Protein AF-A0A958KNN0-F1 (afdb_monomer_lite)

Foldseek 3Di:
DDDDDDPVVVVVVVVVVVVVVPPPPPPDPPPVVVVVVVVVVQVVQWDWDQDPVRDIDIGGDDPPDPDDDDDDDDPDAQVNDDPVGGCVRVVVVVVVPCADPVGQDPDPVVVVVLVVVLVVLVVVLPDPVCPPPPVVNVVSVVVNVVSCVVCVSPPD

Structure (mmCIF, N/CA/C/O backbone):
data_AF-A0A958KNN0-F1
#
_entry.id   AF-A0A958KNN0-F1
#
loop_
_atom_site.group_PDB
_atom_site.id
_atom_site.type_symbol
_atom_site.label_atom_id
_atom_site.label_alt_id
_atom_site.label_comp_id
_atom_site.label_asym_id
_atom_site.label_entity_id
_atom_site.label_seq_id
_atom_site.pdbx_PDB_ins_code
_atom_site.Cartn_x
_atom_site.Cartn_y
_atom_site.Cartn_z
_atom_site.occupancy
_atom_site.B_iso_or_equiv
_atom_site.auth_seq_id
_atom_site.auth_comp_id
_atom_site.auth_asym_id
_atom_site.auth_atom_id
_atom_site.pdbx_PDB_model_num
ATOM 1 N N . MET A 1 1 ? 74.733 34.350 -5.588 1.00 41.25 1 MET A N 1
ATOM 2 C CA . MET A 1 1 ? 75.564 33.418 -4.795 1.00 41.25 1 MET A CA 1
ATOM 3 C C . MET A 1 1 ? 75.182 32.004 -5.209 1.00 41.25 1 MET A C 1
ATOM 5 O O . MET A 1 1 ? 74.156 31.493 -4.785 1.00 41.25 1 MET A O 1
ATOM 9 N N . THR A 1 2 ? 75.912 31.454 -6.176 1.00 35.62 2 THR A N 1
ATOM 10 C CA . THR A 1 2 ? 75.541 30.252 -6.937 1.00 35.62 2 THR A CA 1
ATOM 11 C C . THR A 1 2 ? 76.208 29.039 -6.289 1.00 35.62 2 THR A C 1
ATOM 13 O O . THR A 1 2 ? 77.433 28.956 -6.275 1.00 35.62 2 THR A O 1
ATOM 16 N N . PHE A 1 3 ? 75.431 28.124 -5.703 1.00 47.16 3 PHE A N 1
ATOM 17 C CA . PHE A 1 3 ? 75.969 26.906 -5.089 1.00 47.16 3 PHE A CA 1
ATOM 18 C C . PHE A 1 3 ? 76.317 25.873 -6.169 1.00 47.16 3 PHE A C 1
ATOM 20 O O . PHE A 1 3 ? 75.449 25.370 -6.879 1.00 47.16 3 PHE A O 1
ATOM 27 N N . PHE A 1 4 ? 77.608 25.567 -6.287 1.00 51.00 4 PHE A N 1
ATOM 28 C CA . PHE A 1 4 ? 78.169 24.577 -7.203 1.00 51.00 4 PHE A CA 1
ATOM 29 C C . PHE A 1 4 ? 78.057 23.182 -6.562 1.00 51.00 4 PHE A C 1
ATOM 31 O O . PHE A 1 4 ? 78.775 22.861 -5.616 1.00 51.00 4 PHE A O 1
ATOM 38 N N . ILE A 1 5 ? 77.125 22.352 -7.036 1.00 52.25 5 ILE A N 1
ATOM 39 C CA . ILE A 1 5 ? 76.988 20.949 -6.611 1.00 52.25 5 ILE A CA 1
ATOM 40 C C . ILE A 1 5 ? 77.936 20.101 -7.473 1.00 52.25 5 ILE A C 1
ATOM 42 O O . ILE A 1 5 ? 77.882 20.166 -8.699 1.00 52.25 5 ILE A O 1
ATOM 46 N N . SER A 1 6 ? 78.827 19.318 -6.855 1.00 63.59 6 SER A N 1
ATOM 47 C CA . SER A 1 6 ? 79.819 18.510 -7.578 1.00 63.59 6 SER A CA 1
ATOM 48 C C . SER A 1 6 ? 79.181 17.354 -8.367 1.00 63.59 6 SER A C 1
ATOM 50 O O . SER A 1 6 ? 78.233 16.707 -7.911 1.00 63.59 6 SER A O 1
ATOM 52 N N . LYS A 1 7 ? 79.752 17.050 -9.544 1.00 58.34 7 LYS A N 1
ATOM 53 C CA . LYS A 1 7 ? 79.316 15.989 -10.482 1.00 58.34 7 LYS A CA 1
ATOM 54 C C . LYS A 1 7 ? 79.140 14.605 -9.831 1.00 58.34 7 LYS A C 1
ATOM 56 O O . LYS A 1 7 ? 78.301 13.823 -10.264 1.00 58.34 7 LYS A O 1
ATOM 61 N N . THR A 1 8 ? 79.878 14.314 -8.760 1.00 57.03 8 THR A N 1
ATOM 62 C CA . THR A 1 8 ? 79.787 13.057 -7.998 1.00 57.03 8 THR A CA 1
ATOM 63 C C . THR A 1 8 ? 78.516 12.939 -7.151 1.00 57.03 8 THR A C 1
ATOM 65 O O . THR A 1 8 ? 78.029 11.831 -6.950 1.00 57.03 8 THR A O 1
ATOM 68 N N . ARG A 1 9 ? 77.909 14.055 -6.716 1.00 54.56 9 ARG A N 1
ATOM 69 C CA . ARG A 1 9 ? 76.613 14.057 -6.002 1.00 54.56 9 ARG A CA 1
ATOM 70 C C . ARG A 1 9 ? 75.409 14.025 -6.951 1.00 54.56 9 ARG A C 1
ATOM 72 O O . ARG A 1 9 ? 74.343 13.572 -6.548 1.00 54.56 9 ARG A O 1
ATOM 79 N N . GLN A 1 10 ? 75.581 14.445 -8.208 1.00 54.12 10 GLN A N 1
ATOM 80 C CA . GLN A 1 10 ? 74.548 14.337 -9.249 1.00 54.12 10 GLN A CA 1
ATOM 81 C C . GLN A 1 10 ? 74.351 12.893 -9.737 1.00 54.12 10 GLN A C 1
ATOM 83 O O . GLN A 1 10 ? 73.212 12.486 -9.953 1.00 54.12 10 GLN A O 1
ATOM 88 N N . LEU A 1 11 ? 75.419 12.091 -9.847 1.00 54.72 11 LEU A N 1
ATOM 89 C CA . LEU A 1 11 ? 75.294 10.685 -10.263 1.00 54.72 11 LEU A CA 1
ATOM 90 C C . LEU A 1 11 ? 74.634 9.798 -9.194 1.00 54.72 11 LEU A C 1
ATOM 92 O O . LEU A 1 11 ? 73.851 8.915 -9.535 1.00 54.72 11 LEU A O 1
ATOM 96 N N . LEU A 1 12 ? 74.894 10.058 -7.907 1.00 53.94 12 LEU A N 1
ATOM 97 C CA . LEU A 1 12 ? 74.293 9.280 -6.816 1.00 53.94 12 LEU A CA 1
ATOM 98 C C . LEU A 1 12 ? 72.778 9.537 -6.678 1.00 53.94 12 LEU A C 1
ATOM 100 O O . LEU A 1 12 ? 72.023 8.630 -6.341 1.00 53.94 12 LEU A O 1
ATOM 104 N N . MET A 1 13 ? 72.328 10.758 -6.988 1.00 50.44 13 MET A N 1
ATOM 105 C CA . MET A 1 13 ? 70.907 11.132 -6.977 1.00 50.44 13 MET A CA 1
ATOM 106 C C . MET A 1 13 ? 70.134 10.574 -8.184 1.00 50.44 13 MET A C 1
ATOM 108 O O . MET A 1 13 ? 68.962 10.241 -8.041 1.00 50.44 13 MET A O 1
ATOM 112 N N . LEU A 1 14 ? 70.773 10.400 -9.350 1.00 52.03 14 LEU A N 1
ATOM 113 C CA . LEU A 1 14 ? 70.119 9.789 -10.518 1.00 52.03 14 LEU A CA 1
ATOM 114 C C . LEU A 1 14 ? 69.907 8.272 -10.351 1.00 52.03 14 LEU A C 1
ATOM 116 O O . LEU A 1 14 ? 68.893 7.740 -10.799 1.00 52.03 14 LEU A O 1
ATOM 120 N N . GLY A 1 15 ? 70.833 7.578 -9.676 1.00 50.12 15 GLY A N 1
ATOM 121 C CA . GLY A 1 15 ? 70.728 6.135 -9.420 1.00 50.12 15 GLY A CA 1
ATOM 122 C C . GLY A 1 15 ? 69.602 5.756 -8.450 1.00 50.12 15 GLY A C 1
ATOM 123 O O . GLY A 1 15 ? 68.967 4.721 -8.620 1.00 50.12 15 GLY A O 1
ATOM 124 N N . ILE A 1 16 ? 69.302 6.615 -7.470 1.00 53.06 16 ILE A N 1
ATOM 125 C CA . ILE A 1 16 ? 68.235 6.378 -6.481 1.00 53.06 16 ILE A CA 1
ATOM 126 C C . ILE A 1 16 ? 66.845 6.728 -7.045 1.00 53.06 16 ILE A C 1
ATOM 128 O O . ILE A 1 16 ? 65.859 6.096 -6.675 1.00 53.06 16 ILE A O 1
ATOM 132 N N . VAL A 1 17 ? 66.755 7.670 -7.991 1.00 52.28 17 VAL A N 1
ATOM 133 C CA . VAL A 1 17 ? 65.484 8.038 -8.649 1.00 52.28 17 VAL A CA 1
ATOM 134 C C . VAL A 1 17 ? 65.074 7.031 -9.736 1.00 52.28 17 VAL A C 1
ATOM 136 O O . VAL A 1 17 ? 63.885 6.828 -9.962 1.00 52.28 17 VAL A O 1
ATOM 139 N N . LEU A 1 18 ? 66.024 6.337 -10.373 1.00 51.53 18 LEU A N 1
ATOM 140 C CA . LEU A 1 18 ? 65.705 5.285 -11.351 1.00 51.53 18 LEU A CA 1
ATOM 141 C C . LEU A 1 18 ? 65.352 3.932 -10.708 1.00 51.53 18 LEU A C 1
ATOM 143 O O . LEU A 1 18 ? 64.655 3.139 -11.335 1.00 51.53 18 LEU A O 1
ATOM 147 N N . LEU A 1 19 ? 65.754 3.681 -9.456 1.00 50.75 19 LEU A N 1
ATOM 148 C CA . LEU A 1 19 ? 65.385 2.457 -8.729 1.00 50.75 19 LEU A CA 1
ATOM 149 C C . LEU A 1 19 ? 64.016 2.552 -8.025 1.00 50.75 19 LEU A C 1
ATOM 151 O O . LEU A 1 19 ? 63.410 1.526 -7.726 1.00 50.75 19 LEU A O 1
ATOM 155 N N . SER A 1 20 ? 63.495 3.761 -7.786 1.00 49.66 20 SER A N 1
ATOM 156 C CA . SER A 1 20 ? 62.169 3.975 -7.179 1.00 49.66 20 SER A CA 1
ATOM 157 C C . SER A 1 20 ? 61.017 4.008 -8.193 1.00 49.66 20 SER A C 1
ATOM 159 O O . SER A 1 20 ? 59.855 3.934 -7.798 1.00 49.66 20 SER A O 1
ATOM 161 N N . ALA A 1 21 ? 61.312 4.047 -9.496 1.00 52.44 21 ALA A N 1
ATOM 162 C CA . ALA A 1 21 ? 60.306 4.033 -10.562 1.00 52.44 21 ALA A CA 1
ATOM 163 C C . ALA A 1 21 ? 59.851 2.620 -10.987 1.00 52.44 21 ALA A C 1
ATOM 165 O O . ALA A 1 21 ? 58.957 2.495 -11.820 1.00 52.44 21 ALA A O 1
ATOM 166 N N . TRP A 1 22 ? 60.446 1.554 -10.436 1.00 53.47 22 TRP A N 1
ATOM 167 C CA . TRP A 1 22 ? 60.102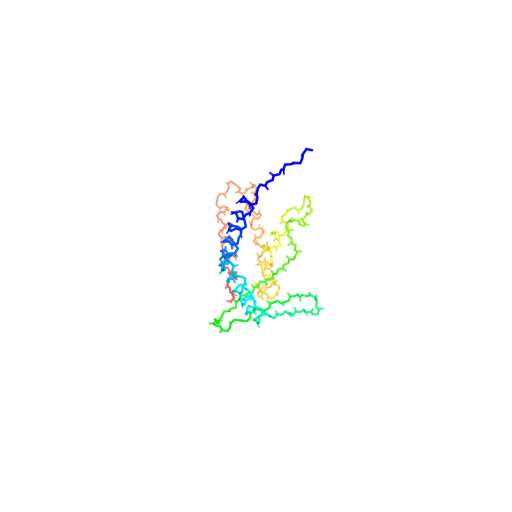 0.153 -10.752 1.00 53.47 22 TRP A CA 1
ATOM 168 C C . TRP A 1 22 ? 59.298 -0.559 -9.660 1.00 53.47 22 TRP A C 1
ATOM 170 O O . TRP A 1 22 ? 58.998 -1.742 -9.780 1.00 53.47 22 TRP A O 1
ATOM 180 N N . CYS A 1 23 ? 58.890 0.165 -8.619 1.00 52.94 23 CYS A N 1
ATOM 181 C CA . CYS A 1 23 ? 57.919 -0.323 -7.647 1.00 52.94 23 CYS A CA 1
ATOM 182 C C . CYS A 1 23 ? 56.647 0.527 -7.724 1.00 52.94 23 CYS A C 1
ATOM 184 O O . CYS A 1 23 ? 56.170 1.081 -6.737 1.00 52.94 23 CYS A O 1
ATOM 186 N N . THR A 1 24 ? 56.109 0.690 -8.933 1.00 59.88 24 THR A N 1
ATOM 187 C CA . THR A 1 24 ? 54.706 1.072 -9.081 1.00 59.88 24 THR A CA 1
ATOM 188 C C . THR A 1 24 ? 53.868 -0.126 -8.631 1.00 59.88 24 THR A C 1
ATOM 190 O O . THR A 1 24 ? 54.057 -1.230 -9.148 1.00 59.88 24 THR A O 1
ATOM 193 N N . PRO A 1 25 ? 52.959 0.034 -7.655 1.00 54.03 25 PRO A N 1
ATOM 194 C CA . PRO A 1 25 ? 52.149 -1.071 -7.184 1.00 54.03 25 PRO A CA 1
ATOM 195 C C . PRO A 1 25 ? 51.163 -1.436 -8.295 1.00 54.03 25 PRO A C 1
ATOM 197 O O . PRO A 1 25 ? 50.135 -0.788 -8.475 1.00 54.03 25 PRO A O 1
ATOM 200 N N . ALA A 1 26 ? 51.448 -2.510 -9.026 1.00 56.06 26 ALA A N 1
ATOM 201 C CA . ALA A 1 26 ? 50.507 -3.177 -9.924 1.00 56.06 26 ALA A CA 1
ATOM 202 C C . ALA A 1 26 ? 49.398 -3.918 -9.139 1.00 56.06 26 ALA A C 1
ATOM 204 O O . ALA A 1 26 ? 49.014 -5.030 -9.491 1.00 56.06 26 ALA A O 1
ATOM 205 N N . LEU A 1 27 ? 48.898 -3.337 -8.041 1.00 58.22 27 LEU A N 1
ATOM 206 C CA . LEU A 1 27 ? 48.008 -4.016 -7.095 1.00 58.22 27 LEU A CA 1
ATOM 207 C C . LEU A 1 27 ? 46.849 -3.139 -6.595 1.00 58.22 27 LEU A C 1
ATOM 209 O O . LEU A 1 27 ? 46.438 -3.240 -5.444 1.00 58.22 27 LEU A O 1
ATOM 213 N N . ALA A 1 28 ? 46.299 -2.280 -7.455 1.00 56.09 28 ALA A N 1
ATOM 214 C CA . ALA A 1 28 ? 45.127 -1.466 -7.115 1.00 56.09 28 ALA A CA 1
ATOM 215 C C . ALA A 1 28 ? 44.085 -1.382 -8.246 1.00 56.09 28 ALA A C 1
ATOM 217 O O . ALA A 1 28 ? 43.487 -0.331 -8.451 1.00 56.09 28 ALA A O 1
ATOM 218 N N . ALA A 1 29 ? 43.857 -2.466 -9.002 1.00 58.66 29 ALA A N 1
ATOM 219 C CA . ALA A 1 29 ? 42.877 -2.444 -10.096 1.00 58.66 29 ALA A CA 1
ATOM 220 C C . ALA A 1 29 ? 41.978 -3.687 -10.333 1.00 58.66 29 ALA A C 1
ATOM 222 O O . ALA A 1 29 ? 41.458 -3.791 -11.440 1.00 58.66 29 ALA A O 1
ATOM 223 N N . PRO A 1 30 ? 41.686 -4.609 -9.384 1.00 56.59 30 PRO A N 1
ATOM 224 C CA . PRO A 1 30 ? 40.621 -5.587 -9.629 1.00 56.59 30 PRO A CA 1
ATOM 225 C C . PRO A 1 30 ? 39.239 -5.153 -9.102 1.00 56.59 30 PRO A C 1
ATOM 227 O O . PRO A 1 30 ? 38.238 -5.766 -9.460 1.00 56.59 30 PRO A O 1
ATOM 230 N N . THR A 1 31 ? 39.125 -4.110 -8.272 1.00 58.66 31 THR A N 1
ATOM 231 C CA . THR A 1 31 ? 37.852 -3.802 -7.587 1.00 58.66 31 THR A CA 1
ATOM 232 C C . THR A 1 31 ? 36.816 -3.122 -8.487 1.00 58.66 31 THR A C 1
ATOM 234 O O . THR A 1 31 ? 35.635 -3.449 -8.404 1.00 58.66 31 THR A O 1
ATOM 237 N N . ILE A 1 32 ? 37.235 -2.230 -9.393 1.00 60.31 32 ILE A N 1
ATOM 238 C CA . ILE A 1 32 ? 36.311 -1.484 -10.268 1.00 60.31 32 ILE A CA 1
ATOM 239 C C . ILE A 1 32 ? 35.664 -2.410 -11.315 1.00 60.31 32 ILE A C 1
ATOM 241 O O . ILE A 1 32 ? 34.451 -2.361 -11.514 1.00 60.31 32 ILE A O 1
ATOM 245 N N . GLY A 1 33 ? 36.440 -3.311 -11.931 1.00 62.62 33 GLY A N 1
ATOM 246 C CA . GLY A 1 33 ? 35.937 -4.214 -12.976 1.00 62.62 33 GLY A CA 1
ATOM 247 C C . GLY A 1 33 ? 34.890 -5.217 -12.476 1.00 62.62 33 GLY A C 1
ATOM 248 O O . GLY A 1 33 ? 33.904 -5.482 -13.163 1.00 62.62 33 GLY A O 1
ATOM 249 N N . VAL A 1 34 ? 35.051 -5.727 -11.249 1.00 69.56 34 VAL A N 1
ATOM 250 C CA . VAL A 1 34 ? 34.102 -6.675 -10.634 1.00 69.56 34 VAL A CA 1
ATOM 251 C C . VAL A 1 34 ? 32.760 -6.009 -10.309 1.00 69.56 34 VAL A C 1
ATOM 253 O O . VAL A 1 34 ? 31.701 -6.606 -10.533 1.00 69.56 34 VAL A O 1
ATOM 256 N N . VAL A 1 35 ? 32.781 -4.764 -9.818 1.00 74.12 35 VAL A N 1
ATOM 257 C CA . VAL A 1 35 ? 31.558 -3.988 -9.554 1.00 74.12 35 VAL A CA 1
ATOM 258 C C . VAL A 1 35 ? 30.840 -3.672 -10.864 1.00 74.12 35 VAL A C 1
ATOM 260 O O . VAL A 1 35 ? 29.638 -3.904 -10.971 1.00 74.12 35 VAL A O 1
ATOM 263 N N . GLN A 1 36 ? 31.570 -3.225 -11.885 1.00 76.12 36 GLN A N 1
ATOM 264 C CA . GLN A 1 36 ? 30.990 -2.836 -13.169 1.00 76.12 36 GLN A CA 1
ATOM 265 C C . GLN A 1 36 ? 30.330 -4.018 -13.895 1.00 76.12 36 GLN A C 1
ATOM 267 O O . GLN A 1 36 ? 29.170 -3.912 -14.290 1.00 76.12 36 GLN A O 1
ATOM 272 N N . GLY A 1 37 ? 30.993 -5.180 -13.952 1.00 79.38 37 GLY A N 1
ATOM 273 C CA . GLY A 1 37 ? 30.397 -6.396 -14.521 1.00 79.38 37 GLY A CA 1
ATOM 274 C C . GLY A 1 37 ? 29.198 -6.928 -13.721 1.00 79.38 37 GLY A C 1
ATOM 275 O O . GLY A 1 37 ? 28.297 -7.559 -14.275 1.00 79.38 37 GLY A O 1
ATOM 276 N N . SER A 1 38 ? 29.143 -6.658 -12.412 1.00 81.56 38 SER A N 1
ATOM 277 C CA . SER A 1 38 ? 27.983 -7.009 -11.582 1.00 81.56 38 SER A CA 1
ATOM 278 C C . SER A 1 38 ? 26.794 -6.077 -11.820 1.00 81.56 38 SER A C 1
ATOM 280 O O . SER A 1 38 ? 25.665 -6.556 -11.912 1.00 81.56 38 SER A O 1
ATOM 282 N N . LEU A 1 39 ? 27.033 -4.772 -11.975 1.00 85.12 39 LEU A N 1
ATOM 283 C CA . LEU A 1 39 ? 25.991 -3.800 -12.312 1.00 85.12 39 LEU A CA 1
ATOM 284 C C . LEU A 1 39 ? 25.410 -4.044 -13.706 1.00 85.12 39 LEU A C 1
ATOM 286 O O . LEU A 1 39 ? 24.197 -3.968 -13.875 1.00 85.12 39 LEU A O 1
ATOM 290 N N . GLU A 1 40 ? 26.248 -4.388 -14.682 1.00 84.62 40 GLU A N 1
ATOM 291 C CA . GLU A 1 40 ? 25.808 -4.698 -16.044 1.00 84.62 40 GLU A CA 1
ATOM 292 C C . GLU A 1 40 ? 24.904 -5.939 -16.077 1.00 84.62 40 GLU A C 1
ATOM 294 O O . GLU A 1 40 ? 23.808 -5.900 -16.635 1.00 84.62 40 GLU A O 1
ATOM 299 N N . ARG A 1 41 ? 25.293 -7.006 -15.364 1.00 83.56 41 ARG A N 1
ATOM 300 C CA . ARG A 1 41 ? 24.454 -8.198 -15.162 1.00 83.56 41 ARG A CA 1
ATOM 301 C C . ARG A 1 41 ? 23.116 -7.881 -14.503 1.00 83.56 41 ARG A C 1
ATOM 303 O O . ARG A 1 41 ? 22.104 -8.443 -14.906 1.00 83.56 41 ARG A O 1
ATOM 310 N N . ILE A 1 42 ? 23.089 -7.018 -13.487 1.00 86.00 42 ILE A N 1
ATOM 311 C CA . ILE A 1 42 ? 21.828 -6.590 -12.861 1.00 86.00 42 ILE A CA 1
ATOM 312 C C . ILE A 1 42 ? 20.992 -5.809 -13.878 1.00 86.00 42 ILE A C 1
ATOM 314 O O . ILE A 1 42 ? 19.814 -6.108 -14.047 1.00 86.00 42 ILE A O 1
ATOM 318 N N . GLY A 1 43 ? 21.603 -4.864 -14.595 1.00 86.38 43 GLY A N 1
ATOM 319 C CA . GLY A 1 43 ? 20.941 -4.035 -15.601 1.00 86.38 43 GLY A CA 1
ATOM 320 C C . GLY A 1 43 ? 20.265 -4.837 -16.713 1.00 86.38 43 GLY A C 1
ATOM 321 O O . GLY A 1 43 ? 19.162 -4.484 -17.111 1.00 86.38 43 GLY A O 1
ATOM 322 N N . GLN A 1 44 ? 20.860 -5.953 -17.150 1.00 88.25 44 GLN A N 1
ATOM 323 C CA . GLN A 1 44 ? 20.268 -6.860 -18.149 1.00 88.25 44 GLN A CA 1
ATOM 324 C C . GLN A 1 44 ? 18.933 -7.482 -17.713 1.00 88.25 44 GLN A C 1
ATOM 326 O O . GLN A 1 44 ? 18.146 -7.893 -18.558 1.00 88.25 44 GLN A O 1
ATOM 331 N N . HIS A 1 45 ? 18.676 -7.557 -16.406 1.00 90.62 45 HIS A N 1
ATOM 332 C CA . HIS A 1 45 ? 17.446 -8.119 -15.848 1.00 90.62 45 HIS A CA 1
ATOM 333 C C . HIS A 1 45 ? 16.445 -7.036 -15.417 1.00 90.62 45 HIS A C 1
ATOM 335 O O . HIS A 1 45 ? 15.379 -7.377 -14.902 1.00 90.62 45 HIS A O 1
ATOM 341 N N . VAL A 1 46 ? 16.784 -5.750 -15.579 1.00 94.12 46 VAL A N 1
ATOM 342 C CA . VAL A 1 46 ? 15.922 -4.619 -15.217 1.00 94.12 46 VAL A CA 1
ATOM 343 C C . VAL A 1 46 ? 15.229 -4.073 -16.461 1.00 94.12 46 VAL A C 1
ATOM 345 O O . VAL A 1 46 ? 15.869 -3.508 -17.344 1.00 94.12 46 VAL A O 1
ATOM 348 N N . GLU A 1 47 ? 13.905 -4.140 -16.476 1.00 94.44 47 GLU A N 1
ATOM 349 C CA . GLU A 1 47 ? 13.061 -3.474 -17.463 1.00 94.44 47 GLU A CA 1
ATOM 350 C C . GLU A 1 47 ? 12.444 -2.205 -16.861 1.00 94.44 47 GLU A C 1
ATOM 352 O O . GLU A 1 47 ? 12.058 -2.172 -15.689 1.00 94.44 47 GLU A O 1
ATOM 357 N N . LYS A 1 48 ? 12.365 -1.133 -17.657 1.00 95.94 48 LYS A N 1
ATOM 358 C CA . LYS A 1 48 ? 11.766 0.146 -17.258 1.00 95.94 48 LYS A CA 1
ATOM 359 C C . LYS A 1 48 ? 10.634 0.489 -18.208 1.00 95.94 48 LYS A C 1
ATOM 361 O O . LYS A 1 48 ? 10.864 0.649 -19.403 1.00 95.94 48 LYS A O 1
ATOM 366 N N . ILE A 1 49 ? 9.443 0.670 -17.658 1.00 96.94 49 ILE A N 1
ATOM 367 C CA . ILE A 1 49 ? 8.234 0.995 -18.409 1.00 96.94 49 ILE A CA 1
ATOM 368 C C . ILE A 1 49 ? 7.670 2.298 -17.847 1.00 96.94 49 ILE A C 1
ATOM 370 O O . ILE A 1 49 ? 7.616 2.494 -16.632 1.00 96.94 49 ILE A O 1
ATOM 374 N N . VAL A 1 50 ? 7.254 3.205 -18.727 1.00 97.62 50 VAL A N 1
ATOM 375 C CA . VAL A 1 50 ? 6.486 4.394 -18.343 1.00 97.62 50 VAL A CA 1
ATOM 376 C C . VAL A 1 50 ? 5.078 4.220 -18.882 1.00 97.62 50 VAL A C 1
ATOM 378 O O . VAL A 1 50 ? 4.885 4.081 -20.087 1.00 97.62 50 VAL A O 1
ATOM 381 N N . LEU A 1 51 ? 4.103 4.183 -17.981 1.00 97.44 51 LEU A N 1
ATOM 382 C CA . LEU A 1 51 ? 2.696 4.053 -18.338 1.00 97.44 51 LEU A CA 1
ATOM 383 C C . LEU A 1 51 ? 2.154 5.373 -18.901 1.00 97.44 51 LEU A C 1
ATOM 385 O O . LEU A 1 51 ? 2.734 6.441 -18.702 1.00 97.44 51 LEU A O 1
ATOM 389 N N . SER A 1 52 ? 0.997 5.318 -19.562 1.00 97.88 52 SER A N 1
ATOM 390 C CA . SER A 1 52 ? 0.343 6.499 -20.148 1.00 97.88 52 SER A CA 1
ATOM 391 C C . SER A 1 52 ? -0.018 7.579 -19.120 1.00 97.88 52 SER A C 1
ATOM 393 O O . SER A 1 52 ? -0.065 8.755 -19.462 1.00 97.88 52 SER A O 1
ATOM 395 N N . ASN A 1 53 ? -0.222 7.200 -17.854 1.00 96.69 53 ASN A N 1
ATOM 396 C CA . ASN A 1 53 ? -0.455 8.121 -16.737 1.00 96.69 53 ASN A CA 1
ATOM 397 C C . ASN A 1 53 ? 0.841 8.694 -16.119 1.00 96.69 53 ASN A C 1
ATOM 399 O O . ASN A 1 53 ? 0.781 9.384 -15.104 1.00 96.69 53 ASN A O 1
ATOM 403 N N . GLY A 1 54 ? 2.011 8.388 -16.688 1.00 96.69 54 GLY A N 1
ATOM 404 C CA . GLY A 1 54 ? 3.316 8.843 -16.206 1.00 96.69 54 GLY A CA 1
ATOM 405 C C . GLY A 1 54 ? 3.925 8.005 -15.076 1.00 96.69 54 GLY A C 1
ATOM 406 O O . GLY A 1 54 ? 5.039 8.306 -14.637 1.00 96.69 54 GLY A O 1
ATOM 407 N N . LEU A 1 55 ? 3.252 6.945 -14.606 1.00 97.06 55 LEU A N 1
ATOM 408 C CA . LEU A 1 55 ? 3.816 6.044 -13.600 1.00 97.06 55 LEU A CA 1
ATOM 409 C C . LEU A 1 55 ? 5.020 5.289 -14.173 1.00 97.06 55 LEU A C 1
ATOM 411 O O . LEU A 1 55 ? 4.962 4.723 -15.265 1.00 97.06 55 LEU A O 1
ATOM 415 N N . ARG A 1 56 ? 6.112 5.259 -13.405 1.00 97.50 56 ARG A N 1
ATOM 416 C CA . ARG A 1 56 ? 7.327 4.515 -13.747 1.00 97.50 56 ARG A CA 1
ATOM 417 C C . ARG A 1 56 ? 7.285 3.154 -13.071 1.00 97.50 56 ARG A C 1
ATOM 419 O O . ARG A 1 56 ? 7.266 3.083 -11.846 1.00 97.50 56 ARG A O 1
ATOM 426 N N . VAL A 1 57 ? 7.315 2.101 -13.872 1.00 97.12 57 VAL A N 1
ATOM 427 C CA . VAL A 1 57 ? 7.375 0.714 -13.422 1.00 97.12 57 VAL A CA 1
ATOM 428 C C . VAL A 1 57 ? 8.777 0.190 -13.697 1.00 97.12 57 VAL A C 1
ATOM 430 O O . VAL A 1 57 ? 9.299 0.332 -14.803 1.00 97.12 57 VAL A O 1
ATOM 433 N N . ILE A 1 58 ? 9.403 -0.382 -12.672 1.00 96.19 58 ILE A N 1
ATOM 434 C CA . ILE A 1 58 ? 10.715 -1.019 -12.771 1.00 96.19 58 ILE A CA 1
ATOM 435 C C . ILE A 1 58 ? 10.516 -2.488 -12.427 1.00 96.19 58 ILE A C 1
ATOM 437 O O . ILE A 1 58 ? 10.092 -2.807 -11.318 1.00 96.19 58 ILE A O 1
ATOM 441 N N . VAL A 1 59 ? 10.810 -3.370 -13.377 1.00 95.44 59 VAL A N 1
ATOM 442 C CA . VAL A 1 59 ? 10.660 -4.818 -13.217 1.00 95.44 59 VAL A CA 1
ATOM 443 C C . VAL A 1 59 ? 12.044 -5.442 -13.182 1.00 95.44 59 VAL A C 1
ATOM 445 O O . VAL A 1 59 ? 12.849 -5.205 -14.076 1.00 95.44 59 VAL A O 1
ATOM 448 N N . PHE A 1 60 ? 12.329 -6.238 -12.152 1.00 93.19 60 PHE A N 1
ATOM 449 C CA . PHE A 1 60 ? 13.554 -7.030 -12.067 1.00 93.19 60 PHE A CA 1
ATOM 450 C C . PHE A 1 60 ? 13.218 -8.513 -12.202 1.00 93.19 60 PHE A C 1
ATOM 452 O O . PHE A 1 60 ? 12.675 -9.120 -11.278 1.00 93.19 60 PHE A O 1
ATOM 459 N N . HIS A 1 61 ? 13.523 -9.100 -13.357 1.00 90.88 61 HIS A N 1
ATOM 460 C CA . HIS A 1 61 ? 13.166 -10.485 -13.643 1.00 90.88 61 HIS A CA 1
ATOM 461 C C . HIS A 1 61 ? 14.173 -11.467 -13.021 1.00 90.88 61 HIS A C 1
ATOM 463 O O . HIS A 1 61 ? 15.364 -11.444 -13.338 1.00 90.88 61 HIS A O 1
ATOM 469 N N . ARG A 1 62 ? 13.694 -12.364 -12.146 1.00 89.38 62 ARG A N 1
ATOM 470 C CA . ARG A 1 62 ? 14.502 -13.406 -11.488 1.00 89.38 62 ARG A CA 1
ATOM 471 C C . ARG A 1 62 ? 13.863 -14.788 -11.662 1.00 89.38 62 ARG A C 1
ATOM 473 O O . ARG A 1 62 ? 13.031 -15.168 -10.845 1.00 89.38 62 ARG A O 1
ATOM 480 N N . PRO A 1 63 ? 14.287 -15.592 -12.650 1.00 88.38 63 PRO A N 1
ATOM 481 C CA . PRO A 1 63 ? 13.669 -16.894 -12.912 1.00 88.38 63 PRO A CA 1
ATOM 482 C C . PRO A 1 63 ? 14.031 -17.976 -11.878 1.00 88.38 63 PRO A C 1
ATOM 484 O O . PRO A 1 63 ? 13.503 -19.080 -11.943 1.00 88.38 63 PRO A O 1
ATOM 487 N N . GLN A 1 64 ? 14.945 -17.702 -10.936 1.00 88.69 64 GLN A N 1
ATOM 488 C CA . GLN A 1 64 ? 15.447 -18.717 -9.998 1.00 88.69 64 GLN A CA 1
ATOM 489 C C . GLN A 1 64 ? 14.479 -19.049 -8.852 1.00 88.69 64 GLN A C 1
ATOM 491 O O . GLN A 1 64 ? 14.665 -20.071 -8.199 1.00 88.69 64 GLN A O 1
ATOM 496 N N . ALA A 1 65 ? 13.492 -18.194 -8.567 1.00 83.00 65 ALA A N 1
ATOM 497 C CA . ALA A 1 65 ? 12.572 -18.387 -7.451 1.00 83.00 65 ALA A CA 1
ATOM 498 C C . ALA A 1 65 ? 11.128 -18.076 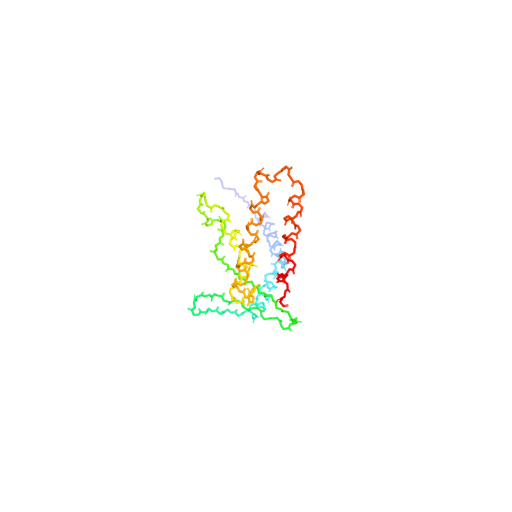-7.882 1.00 83.00 65 ALA A C 1
ATOM 500 O O . ALA A 1 65 ? 10.898 -17.014 -8.460 1.00 83.00 65 ALA A O 1
ATOM 501 N N . PRO A 1 66 ? 10.145 -18.948 -7.583 1.00 90.38 66 PRO A N 1
ATOM 502 C CA . PRO A 1 66 ? 8.739 -18.739 -7.927 1.00 90.38 66 PRO A CA 1
ATOM 503 C C . PRO A 1 66 ? 8.051 -17.807 -6.914 1.00 90.38 66 PRO A C 1
ATOM 505 O O . PRO A 1 66 ? 7.008 -18.133 -6.356 1.00 90.38 66 PRO A O 1
ATOM 508 N N . VAL A 1 67 ? 8.671 -16.665 -6.618 1.00 93.00 67 VAL A N 1
ATOM 509 C CA . VAL A 1 67 ? 8.167 -15.674 -5.662 1.00 93.00 67 VAL A CA 1
ATOM 510 C C . VAL A 1 67 ? 8.187 -14.290 -6.290 1.00 93.00 67 VAL A C 1
ATOM 512 O O . VAL A 1 67 ? 9.065 -13.968 -7.090 1.00 93.00 67 VAL A O 1
ATOM 515 N N . PHE A 1 68 ? 7.228 -13.460 -5.895 1.00 92.31 68 PHE A N 1
ATOM 516 C CA . PHE A 1 68 ? 7.126 -12.073 -6.322 1.00 92.31 68 PHE A CA 1
ATOM 517 C C . PHE A 1 68 ? 7.219 -11.147 -5.110 1.00 92.31 68 PHE A C 1
ATOM 519 O O . PHE A 1 68 ? 6.636 -11.419 -4.063 1.00 92.31 68 PHE A O 1
ATOM 526 N N . ALA A 1 69 ? 7.935 -10.038 -5.273 1.00 93.06 69 ALA A N 1
ATOM 527 C CA . ALA A 1 69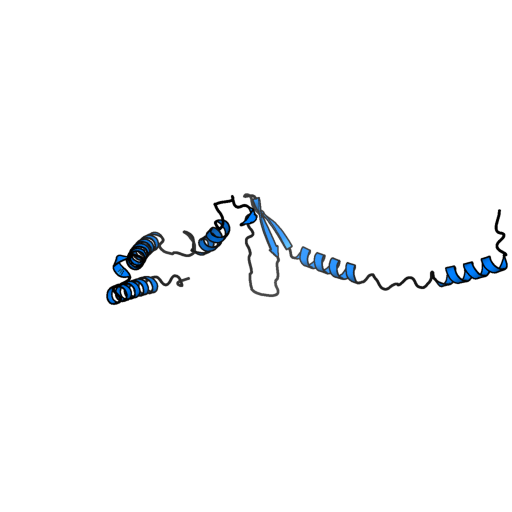 ? 7.939 -8.928 -4.335 1.00 93.06 69 ALA A CA 1
ATOM 528 C C . ALA A 1 69 ? 7.730 -7.638 -5.128 1.00 93.06 69 ALA A C 1
ATOM 530 O O . ALA A 1 69 ? 8.394 -7.411 -6.141 1.00 93.06 69 ALA A O 1
ATOM 531 N N . GLY A 1 70 ? 6.807 -6.803 -4.661 1.00 94.06 70 GLY A N 1
ATOM 532 C CA . GLY A 1 70 ? 6.477 -5.521 -5.269 1.00 94.06 70 GLY A CA 1
ATOM 533 C C . GLY A 1 70 ? 6.565 -4.402 -4.243 1.00 94.06 70 GLY A C 1
ATOM 534 O O . GLY A 1 70 ? 6.351 -4.617 -3.053 1.00 94.06 70 GLY A O 1
ATOM 535 N N . GLN A 1 71 ? 6.891 -3.202 -4.712 1.00 94.62 71 GLN A N 1
ATOM 536 C CA . GLN A 1 71 ? 6.900 -1.991 -3.901 1.00 94.62 71 GLN A CA 1
ATOM 537 C C . GLN A 1 71 ? 6.334 -0.839 -4.725 1.00 94.62 71 GLN A C 1
ATOM 539 O O . GLN A 1 71 ? 6.627 -0.718 -5.915 1.00 94.62 71 GLN A O 1
ATOM 544 N N . VAL A 1 72 ? 5.565 0.031 -4.077 1.00 94.00 72 VAL A N 1
ATOM 545 C CA . VAL A 1 72 ? 5.085 1.285 -4.660 1.00 94.00 72 VAL A CA 1
ATOM 546 C C . VAL A 1 72 ? 5.741 2.423 -3.899 1.00 94.00 72 VAL A C 1
ATOM 548 O O . VAL A 1 72 ? 5.717 2.455 -2.674 1.00 94.00 72 VAL A O 1
ATOM 551 N N . TRP A 1 73 ? 6.356 3.342 -4.635 1.00 94.81 73 TRP A N 1
ATOM 552 C CA . TRP A 1 73 ? 7.098 4.459 -4.067 1.00 94.81 73 TRP A CA 1
ATOM 553 C C . TRP A 1 73 ? 6.393 5.751 -4.452 1.00 94.81 73 TRP A C 1
ATOM 555 O O . TRP A 1 73 ? 6.301 6.082 -5.638 1.00 94.81 73 TRP A O 1
ATOM 565 N N . VAL A 1 74 ? 5.917 6.490 -3.456 1.00 93.50 74 VAL A N 1
ATOM 566 C CA . VAL A 1 74 ? 5.329 7.816 -3.648 1.00 93.50 74 VAL A CA 1
ATOM 567 C C . VAL A 1 74 ? 6.349 8.851 -3.198 1.00 93.50 74 VAL A C 1
ATOM 569 O O . VAL A 1 74 ? 6.956 8.727 -2.140 1.00 93.50 74 VAL A O 1
ATOM 572 N N . ARG A 1 75 ? 6.583 9.870 -4.026 1.00 94.38 75 ARG A N 1
ATOM 573 C CA . ARG A 1 75 ? 7.545 10.939 -3.729 1.00 94.38 75 ARG A CA 1
ATOM 574 C C . ARG A 1 75 ? 6.876 12.033 -2.887 1.00 94.38 75 ARG A C 1
ATOM 576 O O . ARG A 1 75 ? 6.700 13.143 -3.378 1.00 94.38 75 ARG A O 1
ATOM 583 N N . VAL A 1 76 ? 6.450 11.668 -1.681 1.00 93.62 76 VAL A N 1
ATOM 584 C CA . VAL A 1 76 ? 5.890 12.556 -0.651 1.00 93.62 76 VAL A CA 1
ATOM 585 C C . VAL A 1 76 ? 6.090 11.912 0.725 1.00 93.62 76 VAL A C 1
ATOM 587 O O . VAL A 1 76 ? 6.106 10.684 0.822 1.00 93.62 76 VAL A O 1
ATOM 590 N N . GLY A 1 77 ? 6.230 12.707 1.781 1.00 93.06 77 GLY A N 1
ATOM 591 C CA . GLY A 1 77 ? 6.225 12.217 3.159 1.00 93.06 77 GLY A CA 1
ATOM 592 C C . GLY A 1 77 ? 6.117 13.340 4.187 1.00 93.06 77 GLY A C 1
ATOM 593 O O . GLY A 1 77 ? 5.812 14.477 3.846 1.00 93.06 77 GLY A O 1
ATOM 594 N N . GLY A 1 78 ? 6.433 13.039 5.452 1.00 92.19 78 GLY A N 1
ATOM 595 C CA . GLY A 1 78 ? 6.315 14.005 6.556 1.00 92.19 78 GLY A CA 1
ATOM 596 C C . GLY A 1 78 ? 7.126 15.299 6.379 1.00 92.19 78 GLY A C 1
ATOM 597 O O . GLY A 1 78 ? 6.801 16.319 6.972 1.00 92.19 78 GLY A O 1
ATOM 598 N N . VAL A 1 79 ? 8.164 15.279 5.535 1.00 93.19 79 VAL A N 1
ATOM 599 C CA . VAL A 1 79 ? 8.960 16.470 5.181 1.00 93.19 79 VAL A CA 1
ATOM 600 C C . VAL A 1 79 ? 8.182 17.480 4.330 1.00 93.19 79 VAL A C 1
ATOM 602 O O . VAL A 1 79 ? 8.510 18.663 4.336 1.00 93.19 79 VAL A O 1
ATOM 605 N N . ASP A 1 80 ? 7.153 17.024 3.619 1.00 94.00 80 ASP A N 1
ATOM 606 C CA . ASP A 1 80 ? 6.314 17.840 2.742 1.00 94.00 80 ASP A CA 1
ATOM 607 C C . ASP A 1 80 ? 5.079 18.404 3.477 1.00 94.00 80 ASP A C 1
ATOM 609 O O . ASP A 1 80 ? 4.220 19.042 2.866 1.00 94.00 80 ASP A O 1
ATOM 613 N N . GLU A 1 81 ? 4.961 18.164 4.788 1.00 93.88 81 GLU A N 1
ATOM 614 C CA . GLU A 1 81 ? 3.822 18.601 5.596 1.00 93.88 81 GLU A CA 1
ATOM 615 C C . GLU A 1 81 ? 3.920 20.073 6.013 1.00 93.88 81 GLU A C 1
ATOM 617 O O . GLU A 1 81 ? 4.993 20.627 6.261 1.00 93.88 81 GLU A O 1
ATOM 622 N N . ILE A 1 82 ? 2.756 20.715 6.139 1.00 92.81 82 ILE A N 1
ATOM 623 C CA . ILE A 1 82 ? 2.652 22.101 6.598 1.00 92.81 82 ILE A CA 1
ATOM 624 C C . ILE A 1 82 ? 2.746 22.122 8.134 1.00 92.81 82 ILE A C 1
ATOM 626 O O . ILE A 1 82 ? 2.065 21.332 8.798 1.00 92.81 82 ILE A O 1
ATOM 630 N N . PRO A 1 83 ? 3.528 23.040 8.736 1.00 90.88 83 PRO A N 1
ATOM 631 C CA . PRO A 1 83 ? 3.545 23.219 10.184 1.00 90.88 83 PRO A CA 1
ATOM 632 C C . PRO A 1 83 ? 2.136 23.421 10.757 1.00 90.88 83 PRO A C 1
ATOM 634 O O . PRO A 1 83 ? 1.359 24.229 10.254 1.00 90.88 83 PRO A O 1
ATOM 637 N N . GLY A 1 84 ? 1.805 22.683 11.819 1.00 87.62 84 GLY A N 1
ATOM 638 C CA . GLY A 1 84 ? 0.455 22.658 12.399 1.00 87.62 84 GLY A CA 1
ATOM 639 C C . GLY A 1 84 ? -0.492 21.627 11.769 1.00 87.62 84 GLY A C 1
ATOM 640 O O . GLY A 1 84 ? -1.620 21.482 12.223 1.00 87.62 84 GLY A O 1
ATOM 641 N N . SER A 1 85 ? -0.047 20.882 10.757 1.00 86.12 85 SER A N 1
ATOM 642 C CA . SER A 1 85 ? -0.772 19.763 10.136 1.00 86.12 85 SER A CA 1
ATOM 643 C C . SER A 1 85 ? 0.141 18.542 9.991 1.00 86.12 85 SER A C 1
ATOM 645 O O . SER A 1 85 ? 0.249 17.943 8.923 1.00 86.12 85 SER A O 1
ATOM 647 N N . THR A 1 86 ? 0.842 18.200 11.073 1.00 88.94 86 THR A N 1
ATOM 648 C CA . THR A 1 86 ? 1.836 17.122 11.083 1.00 88.94 86 THR A CA 1
ATOM 649 C C . THR A 1 86 ? 1.207 15.755 11.347 1.00 88.94 86 THR A C 1
ATOM 651 O O . THR A 1 86 ? 0.292 15.646 12.163 1.00 88.94 86 THR A O 1
ATOM 654 N N . GLY A 1 87 ? 1.741 14.705 10.726 1.00 89.75 87 GLY A N 1
ATOM 655 C CA . GLY A 1 87 ? 1.314 13.312 10.897 1.00 89.75 87 GLY A CA 1
ATOM 656 C C . GLY A 1 87 ? 0.320 12.816 9.843 1.00 89.75 87 GLY A C 1
ATOM 657 O O . GLY A 1 87 ? -0.083 11.653 9.893 1.00 89.75 87 GLY A O 1
ATOM 658 N N . ILE A 1 88 ? -0.054 13.653 8.871 1.00 92.62 88 ILE A N 1
ATOM 659 C CA . ILE A 1 88 ? -1.013 13.297 7.813 1.00 92.62 88 ILE A CA 1
ATOM 660 C C . ILE A 1 88 ? -0.456 12.196 6.910 1.00 92.62 88 ILE A C 1
ATOM 662 O O . ILE A 1 88 ? -1.178 11.267 6.568 1.00 92.62 88 ILE A O 1
ATOM 666 N N . SER A 1 89 ? 0.823 12.258 6.550 1.00 92.94 89 SER A N 1
ATOM 667 C CA . SER A 1 89 ? 1.473 11.267 5.685 1.00 92.94 89 SER A CA 1
ATOM 668 C C . SER A 1 89 ? 1.485 9.889 6.340 1.00 92.94 89 SER A C 1
ATOM 670 O O . SER A 1 89 ? 1.188 8.891 5.691 1.00 92.94 89 SER A O 1
ATOM 672 N N . HIS A 1 90 ? 1.769 9.845 7.644 1.00 91.81 90 HIS A N 1
ATOM 673 C CA . HIS A 1 90 ? 1.742 8.609 8.421 1.00 91.81 90 HIS A CA 1
ATOM 674 C C . HIS A 1 90 ? 0.307 8.095 8.586 1.00 91.81 90 HIS A C 1
ATOM 676 O O . HIS A 1 90 ? 0.053 6.913 8.389 1.00 91.81 90 HIS A O 1
ATOM 682 N N . MET A 1 91 ? -0.658 8.975 8.873 1.00 90.25 91 MET A N 1
ATOM 683 C CA . MET A 1 91 ? -2.073 8.592 8.910 1.00 90.25 91 MET A CA 1
ATOM 684 C C . MET A 1 91 ? -2.528 8.003 7.568 1.00 90.25 91 MET A C 1
ATOM 686 O O . MET A 1 91 ? -3.175 6.962 7.538 1.00 90.25 91 MET A O 1
ATOM 690 N N . LEU A 1 92 ? -2.159 8.633 6.450 1.00 90.31 92 LEU A N 1
ATOM 691 C CA . LEU A 1 92 ? -2.494 8.149 5.114 1.00 90.31 92 LEU A CA 1
ATOM 692 C C . LEU A 1 92 ? -1.889 6.768 4.838 1.00 90.31 92 LEU A C 1
ATOM 694 O O . LEU A 1 92 ? -2.559 5.937 4.235 1.00 90.31 92 LEU A O 1
ATOM 698 N N . GLU A 1 93 ? -0.664 6.509 5.299 1.00 88.94 93 GLU A N 1
ATOM 699 C CA . GLU A 1 93 ? -0.039 5.184 5.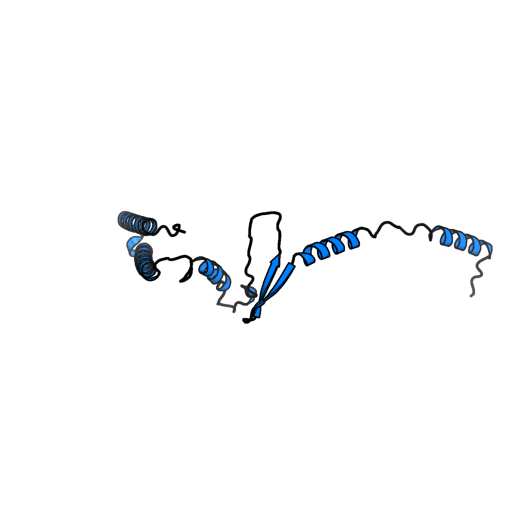224 1.00 88.94 93 GLU A CA 1
ATOM 700 C C . GLU A 1 93 ? -0.881 4.129 5.952 1.00 88.94 93 GLU A C 1
ATOM 702 O O . GLU A 1 93 ? -1.206 3.107 5.352 1.00 88.94 93 GLU A O 1
ATOM 707 N N . HIS A 1 94 ? -1.319 4.392 7.191 1.00 88.44 94 HIS A N 1
ATOM 708 C CA . HIS A 1 94 ? -2.222 3.480 7.914 1.00 88.44 94 HIS A CA 1
ATOM 709 C C . HIS A 1 94 ? -3.526 3.248 7.153 1.00 88.44 94 HIS A C 1
ATOM 711 O O . HIS A 1 94 ? -3.979 2.111 7.020 1.00 88.44 94 HIS A O 1
ATOM 717 N N . MET A 1 95 ? -4.119 4.319 6.623 1.00 87.44 95 MET A N 1
ATOM 718 C CA . MET A 1 95 ? -5.392 4.242 5.909 1.00 87.44 95 MET A CA 1
ATOM 719 C C . MET A 1 95 ? -5.280 3.521 4.566 1.00 87.44 95 MET A C 1
ATOM 721 O O . MET A 1 95 ? -6.228 2.852 4.164 1.00 87.44 95 MET A O 1
ATOM 725 N N . ALA A 1 96 ? -4.128 3.579 3.894 1.00 84.81 96 ALA A N 1
ATOM 726 C CA . ALA A 1 96 ? -3.904 2.874 2.633 1.00 84.81 96 ALA A CA 1
ATOM 727 C C . ALA A 1 96 ? -4.026 1.344 2.770 1.00 84.81 96 ALA A C 1
ATOM 729 O O . ALA A 1 96 ? -4.317 0.664 1.786 1.00 84.81 96 ALA A O 1
ATOM 730 N N . PHE A 1 97 ? -3.843 0.806 3.981 1.00 82.19 97 PHE A N 1
ATOM 731 C CA . PHE A 1 97 ? -3.957 -0.625 4.277 1.00 82.19 97 PHE A CA 1
ATOM 732 C C . PHE A 1 97 ? -5.281 -1.026 4.930 1.00 82.19 97 PHE A C 1
ATOM 734 O O . PHE A 1 97 ? -5.486 -2.205 5.205 1.00 82.19 97 PHE A O 1
ATOM 741 N N . LYS A 1 98 ? -6.206 -0.084 5.147 1.00 78.50 98 LYS A N 1
ATOM 742 C CA . LYS A 1 98 ? -7.544 -0.383 5.684 1.00 78.50 98 LYS A CA 1
ATOM 743 C C . LYS A 1 98 ? -8.515 -0.946 4.647 1.00 78.50 98 LYS A C 1
ATOM 745 O O . LYS A 1 98 ? -9.663 -1.201 4.974 1.00 78.50 98 LYS A O 1
ATOM 750 N N . GLY A 1 99 ? -8.050 -1.171 3.423 1.00 75.69 99 GLY A N 1
ATOM 751 C CA . GLY A 1 99 ? -8.863 -1.674 2.329 1.00 75.69 99 GLY A CA 1
ATOM 752 C C . GLY A 1 99 ? -9.317 -0.572 1.378 1.00 75.69 99 GLY A C 1
ATOM 753 O O . GLY A 1 99 ? -9.049 0.616 1.538 1.00 75.69 99 GLY A O 1
ATOM 754 N N . THR A 1 100 ? -9.966 -1.006 0.313 1.00 77.31 100 THR A N 1
ATOM 755 C CA . THR A 1 100 ? -10.474 -0.208 -0.798 1.00 77.31 100 THR A CA 1
ATOM 756 C C . THR A 1 100 ? -11.835 -0.770 -1.195 1.00 77.31 100 THR A C 1
ATOM 758 O O . THR A 1 100 ? -12.182 -1.887 -0.825 1.00 77.31 100 THR A O 1
ATOM 761 N N . ASN A 1 101 ? -12.562 -0.068 -2.062 1.00 73.06 101 ASN A N 1
ATOM 762 C CA . ASN A 1 101 ? -13.838 -0.559 -2.604 1.00 73.06 101 ASN A CA 1
ATOM 763 C C . ASN A 1 101 ? -13.720 -1.850 -3.445 1.00 73.06 101 ASN A C 1
ATOM 765 O O . ASN A 1 101 ? -14.733 -2.351 -3.922 1.00 73.06 101 ASN A O 1
ATOM 769 N N . VAL A 1 102 ? -12.499 -2.330 -3.711 1.00 68.81 102 VAL A N 1
ATOM 770 C CA . VAL A 1 102 ? -12.221 -3.496 -4.569 1.00 68.81 102 VAL A CA 1
ATOM 771 C C . VAL A 1 102 ? -11.478 -4.602 -3.812 1.00 68.81 102 VAL A C 1
ATOM 773 O O . VAL A 1 102 ? -11.630 -5.774 -4.135 1.00 68.81 102 VAL A O 1
ATOM 776 N N . VAL A 1 103 ? -10.661 -4.244 -2.820 1.00 66.94 103 VAL A N 1
ATOM 777 C CA . VAL A 1 103 ? -9.809 -5.157 -2.045 1.00 66.94 103 VAL A CA 1
ATOM 778 C C . VAL A 1 103 ? -9.908 -4.771 -0.575 1.00 66.94 103 VAL A C 1
ATOM 780 O O . VAL A 1 103 ? -9.585 -3.633 -0.248 1.00 66.94 103 VAL A O 1
ATOM 783 N N . GLY A 1 104 ? -10.309 -5.698 0.296 1.00 66.94 104 GLY A N 1
ATOM 784 C CA . GLY A 1 104 ? -10.423 -5.492 1.749 1.00 66.94 104 GLY A CA 1
ATOM 785 C C . GLY A 1 104 ? -11.853 -5.559 2.291 1.00 66.94 104 GLY A C 1
ATOM 786 O O . GLY A 1 104 ? -12.026 -5.884 3.454 1.00 66.94 104 GLY A O 1
ATOM 787 N N . THR A 1 105 ? -12.867 -5.342 1.449 1.00 67.50 105 THR A N 1
ATOM 788 C CA . THR A 1 105 ? -14.278 -5.494 1.827 1.00 67.50 105 THR A CA 1
ATOM 789 C C . THR A 1 105 ? -15.092 -6.084 0.686 1.00 67.50 105 THR A C 1
ATOM 791 O O . THR A 1 105 ? -14.936 -5.679 -0.468 1.00 67.50 105 THR A O 1
ATOM 794 N N . THR A 1 106 ? -15.932 -7.075 0.984 1.00 69.56 106 THR A N 1
ATOM 795 C CA . THR A 1 106 ? -16.829 -7.705 -0.003 1.00 69.56 106 THR A CA 1
ATOM 796 C C . THR A 1 106 ? -18.207 -7.038 -0.045 1.00 69.56 106 THR A C 1
ATOM 798 O O . THR A 1 106 ? -18.884 -7.111 -1.070 1.00 69.56 106 THR A O 1
ATOM 801 N N . ASP A 1 107 ? -18.594 -6.331 1.023 1.00 76.00 107 ASP A N 1
ATOM 802 C CA . ASP A 1 107 ? -19.839 -5.567 1.137 1.00 76.00 107 ASP A CA 1
ATOM 803 C C . ASP A 1 107 ? -19.596 -4.273 1.929 1.00 76.00 107 ASP A C 1
ATOM 805 O O . ASP A 1 107 ? -19.826 -4.181 3.136 1.00 76.00 107 ASP A O 1
ATOM 809 N N . SER A 1 108 ? -19.145 -3.239 1.217 1.00 73.31 108 SER A N 1
ATOM 810 C CA . SER A 1 108 ? -18.794 -1.948 1.817 1.00 73.31 108 SER A CA 1
ATOM 811 C C . SER A 1 108 ? -19.964 -1.239 2.503 1.00 73.31 108 SER A C 1
ATOM 813 O O . SER A 1 108 ? -19.744 -0.423 3.395 1.00 73.31 108 SER A O 1
ATOM 815 N N . LYS A 1 109 ? -21.212 -1.525 2.107 1.00 79.44 109 LYS A N 1
ATOM 816 C CA . LYS A 1 109 ? -22.394 -0.935 2.751 1.00 79.44 109 LYS A CA 1
ATOM 817 C C . LYS A 1 109 ? -22.627 -1.565 4.114 1.00 79.44 109 LYS A C 1
ATOM 819 O O . LYS A 1 109 ? -22.815 -0.842 5.087 1.00 79.44 109 LYS A O 1
ATOM 824 N N . ARG A 1 110 ? -22.579 -2.897 4.178 1.00 79.56 110 ARG A N 1
ATOM 825 C CA . ARG A 1 110 ? -22.714 -3.637 5.433 1.00 79.56 110 ARG A CA 1
ATOM 826 C C . ARG A 1 110 ? -21.594 -3.291 6.410 1.00 79.56 110 ARG 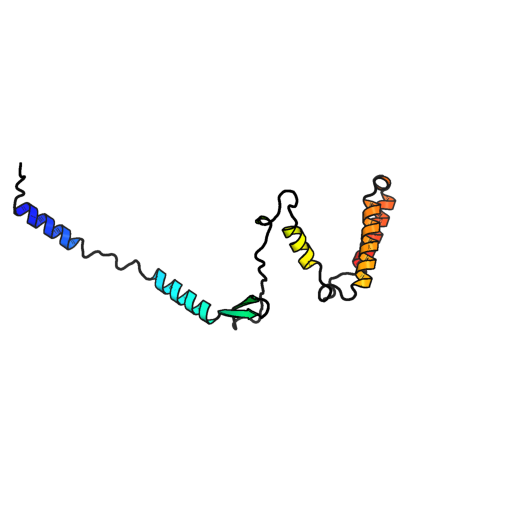A C 1
ATOM 828 O O . ARG A 1 110 ? -21.871 -3.057 7.583 1.00 79.56 110 ARG A O 1
ATOM 835 N N . GLU A 1 111 ? -20.358 -3.208 5.929 1.00 76.00 111 GLU A N 1
ATOM 836 C CA . GLU A 1 111 ? -19.228 -2.812 6.770 1.00 76.00 111 GLU A CA 1
ATOM 837 C C . GLU A 1 111 ? -19.396 -1.384 7.303 1.00 76.00 111 GLU A C 1
ATOM 839 O O . GLU A 1 111 ? -19.187 -1.149 8.489 1.00 76.00 111 GLU A O 1
ATOM 844 N N . ALA A 1 112 ? -19.843 -0.431 6.476 1.00 80.75 112 ALA A N 1
ATOM 845 C CA . ALA A 1 112 ? -20.102 0.932 6.937 1.00 80.75 112 ALA A CA 1
ATOM 846 C C . ALA A 1 112 ? -21.137 0.977 8.081 1.00 80.75 112 ALA A C 1
ATOM 848 O O . ALA A 1 112 ? -20.930 1.688 9.065 1.00 80.75 112 ALA A O 1
ATOM 849 N N . GLU A 1 113 ? -22.210 0.181 7.997 1.00 85.25 113 GLU A N 1
ATOM 850 C CA . GLU A 1 113 ? -23.206 0.054 9.072 1.00 85.25 113 GLU A CA 1
ATOM 851 C C . GLU A 1 113 ? -22.607 -0.561 10.352 1.00 85.25 113 GLU A C 1
ATOM 853 O O . GLU A 1 113 ? -22.933 -0.138 11.466 1.00 85.25 113 GLU A O 1
ATOM 858 N N . LEU A 1 114 ? -21.717 -1.551 10.221 1.00 82.44 114 LEU A N 1
ATOM 859 C CA . LEU A 1 114 ? -21.021 -2.163 11.356 1.00 82.44 114 LEU A CA 1
ATOM 860 C C . LEU A 1 114 ? -20.031 -1.194 12.011 1.00 82.44 114 LEU A C 1
ATOM 862 O O . LEU A 1 114 ? -20.008 -1.094 13.239 1.00 82.44 114 LEU A O 1
ATOM 866 N N . LEU A 1 115 ? -19.274 -0.434 11.217 1.00 82.00 115 LEU A N 1
ATOM 867 C CA . LEU A 1 115 ? -18.356 0.594 11.705 1.00 82.00 115 LEU A CA 1
ATOM 868 C C . LEU A 1 115 ? -19.102 1.704 12.453 1.00 82.00 115 LEU A C 1
ATOM 870 O O . LEU A 1 115 ? -18.667 2.094 13.534 1.00 82.00 115 LEU A O 1
ATOM 874 N N . GLU A 1 116 ? -20.259 2.152 11.956 1.00 86.81 116 GLU A N 1
ATOM 875 C CA . GLU A 1 116 ? -21.094 3.136 12.658 1.00 86.81 116 GLU A CA 1
ATOM 876 C C . GLU A 1 116 ? -21.604 2.591 14.006 1.00 86.81 116 GLU A C 1
ATOM 878 O O . GLU A 1 116 ? -21.574 3.279 15.034 1.00 86.81 116 GLU A O 1
ATOM 883 N N . ARG A 1 117 ? -22.029 1.319 14.041 1.00 86.06 117 ARG A N 1
ATOM 884 C CA . ARG A 1 117 ? -22.431 0.647 15.290 1.00 86.06 117 ARG A CA 1
ATOM 885 C C . ARG A 1 117 ? -21.266 0.546 16.275 1.00 86.06 117 ARG A C 1
ATOM 887 O O . ARG A 1 117 ? -21.467 0.775 17.470 1.00 86.06 117 ARG A O 1
ATOM 894 N N . LEU A 1 118 ? -20.071 0.220 15.790 1.00 80.81 118 LEU A N 1
ATOM 895 C CA . LEU A 1 118 ? -18.858 0.103 16.593 1.00 80.81 118 LEU A CA 1
ATOM 896 C C . LEU A 1 118 ? -18.430 1.464 17.158 1.00 80.81 118 LEU A C 1
ATOM 898 O O . LEU A 1 118 ? -18.200 1.574 18.363 1.00 80.81 118 LEU A O 1
ATOM 902 N N . GLU A 1 119 ? -18.425 2.516 16.337 1.00 84.00 119 GLU A N 1
ATOM 903 C CA . GLU A 1 119 ? -18.123 3.889 16.760 1.00 84.00 119 GLU A CA 1
ATOM 904 C C . GLU A 1 119 ? -19.083 4.356 17.860 1.00 84.00 119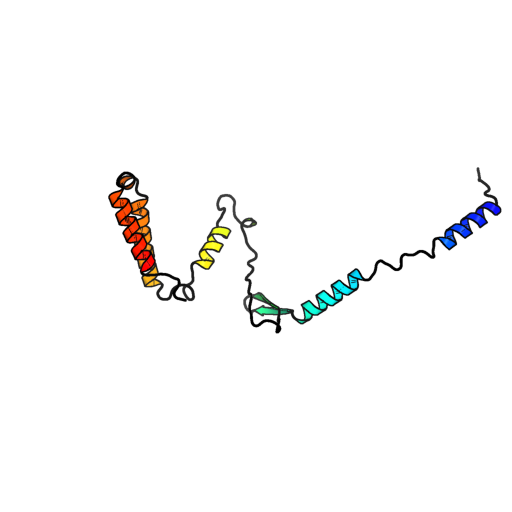 GLU A C 1
ATOM 906 O O . GLU A 1 119 ? -18.657 4.894 18.886 1.00 84.00 119 GLU A O 1
ATOM 911 N N . LYS A 1 120 ? -20.383 4.075 17.710 1.00 88.25 120 LYS A N 1
ATOM 912 C CA . LYS A 1 120 ? -21.383 4.404 18.730 1.00 88.25 120 LYS A CA 1
ATOM 913 C C . LYS A 1 120 ? -21.081 3.735 20.075 1.00 88.25 120 LYS A C 1
ATOM 915 O O . LYS A 1 120 ? -21.169 4.395 21.110 1.00 88.25 120 LYS A O 1
ATOM 920 N N . ARG A 1 121 ? -20.704 2.452 20.074 1.00 83.50 121 ARG A N 1
ATOM 921 C CA . ARG A 1 121 ? -20.366 1.703 21.298 1.00 83.50 121 ARG A CA 1
ATOM 922 C C . ARG A 1 121 ? -19.069 2.181 21.946 1.00 83.50 121 ARG A C 1
ATOM 924 O O . ARG A 1 121 ? -19.019 2.313 23.167 1.00 83.50 121 ARG A O 1
ATOM 931 N N . ILE A 1 122 ? -18.047 2.494 21.152 1.00 80.75 122 ILE A N 1
ATOM 932 C CA . ILE A 1 122 ? -16.796 3.077 21.662 1.00 80.75 122 ILE A CA 1
ATOM 933 C C . ILE A 1 122 ? -17.071 4.430 22.322 1.00 80.75 122 ILE A C 1
ATOM 935 O O . ILE A 1 122 ? -16.637 4.670 23.444 1.00 80.75 122 ILE A O 1
ATOM 939 N N . LYS A 1 123 ? -17.878 5.282 21.686 1.00 84.12 123 LYS A N 1
ATOM 940 C CA . LYS A 1 123 ? -18.248 6.586 22.243 1.00 84.12 123 LYS A CA 1
ATOM 941 C C . LYS A 1 123 ? -19.030 6.479 23.556 1.00 84.12 123 LYS A C 1
ATOM 943 O O . LYS A 1 123 ? -18.885 7.330 24.432 1.00 84.12 123 LYS A O 1
ATOM 948 N N . GLU A 1 124 ? -19.865 5.450 23.702 1.00 83.31 124 GLU A N 1
ATOM 949 C CA . GLU A 1 124 ? -20.526 5.141 24.974 1.00 83.31 124 GLU A CA 1
ATOM 950 C C . GLU A 1 124 ? -19.481 4.790 26.048 1.00 83.31 124 GLU A C 1
ATOM 952 O O . GLU A 1 124 ? -19.485 5.419 27.107 1.00 83.31 124 GLU A O 1
ATOM 957 N N . LEU A 1 125 ? -18.534 3.887 25.760 1.00 79.88 125 LEU A N 1
ATOM 958 C CA . LEU A 1 125 ? -17.434 3.530 26.676 1.00 79.88 125 LEU A CA 1
ATOM 959 C C . LEU A 1 125 ? -16.576 4.726 27.103 1.00 79.88 125 LEU A C 1
ATOM 961 O O . LEU A 1 125 ? -16.218 4.832 28.273 1.00 79.88 125 LEU A O 1
ATOM 965 N N . GLU A 1 126 ? -16.257 5.627 26.176 1.00 81.06 126 GLU A N 1
ATOM 966 C CA . GLU A 1 126 ? -15.456 6.827 26.446 1.00 81.06 126 GLU A CA 1
ATOM 967 C C . GLU A 1 126 ? -16.227 7.895 27.238 1.00 81.06 126 GLU A C 1
ATOM 969 O O . GLU A 1 126 ? -15.645 8.882 27.698 1.00 81.06 126 GLU A O 1
ATOM 974 N N . SER A 1 127 ? -17.543 7.730 27.412 1.00 79.31 127 SER A N 1
ATOM 975 C CA . SER A 1 127 ? -18.349 8.727 28.101 1.00 79.31 127 SER A CA 1
ATOM 976 C C . SER A 1 127 ? -17.985 8.806 29.597 1.00 79.31 127 SER A C 1
ATOM 978 O O . SER A 1 127 ? -17.916 7.787 30.293 1.00 79.31 127 SER A O 1
ATOM 980 N N . PRO A 1 128 ? -17.840 10.022 30.164 1.00 72.31 128 PRO A N 1
ATOM 981 C CA . PRO A 1 128 ? -17.503 10.197 31.580 1.00 72.31 128 PRO A CA 1
ATOM 982 C C . PRO A 1 128 ? -18.529 9.567 32.537 1.00 72.31 128 PRO A C 1
ATOM 984 O O . PRO A 1 128 ? -18.218 9.288 33.691 1.00 72.31 128 PRO A O 1
ATOM 987 N N . ALA A 1 129 ? -19.759 9.339 32.062 1.00 69.88 129 ALA A N 1
ATOM 988 C CA . ALA A 1 129 ? -20.847 8.724 32.818 1.00 69.88 129 ALA A CA 1
ATOM 989 C C . ALA A 1 129 ? -20.666 7.209 33.048 1.00 69.88 129 ALA A C 1
ATOM 991 O O . ALA A 1 129 ? -21.312 6.652 33.938 1.00 69.88 129 ALA A O 1
ATOM 992 N N . LEU A 1 130 ? -19.809 6.556 32.256 1.00 64.75 130 LEU A N 1
ATOM 993 C CA . LEU A 1 130 ? -19.540 5.115 32.295 1.00 64.75 130 LEU A CA 1
ATOM 994 C C . LEU A 1 130 ? -18.257 4.756 33.062 1.00 64.75 130 LEU A C 1
ATOM 996 O O . LEU A 1 130 ? -18.125 3.621 33.512 1.00 64.75 130 LEU A O 1
ATOM 1000 N N . SER A 1 131 ? -17.382 5.734 33.331 1.00 61.53 131 SER A N 1
ATOM 1001 C CA . SER A 1 131 ? -16.115 5.581 34.074 1.00 61.53 131 SER A CA 1
ATOM 1002 C C . SER A 1 131 ? -16.245 4.982 35.486 1.00 61.53 131 SER A C 1
ATOM 1004 O O . SER A 1 131 ? -15.232 4.609 36.071 1.00 61.53 131 SER A O 1
ATOM 1006 N N . SER A 1 132 ? -17.448 4.923 36.062 1.00 64.50 132 SER A N 1
ATOM 1007 C CA . SER A 1 132 ? -17.708 4.412 37.415 1.00 64.50 132 SER A CA 1
ATOM 1008 C C . SER A 1 132 ? -18.640 3.194 37.456 1.00 64.50 132 SER A C 1
ATOM 1010 O O . SER A 1 132 ? -19.087 2.809 38.536 1.00 64.50 132 SER A O 1
ATOM 1012 N N . LYS A 1 133 ? -18.972 2.598 36.299 1.00 74.12 133 LYS A N 1
ATOM 1013 C CA . LYS A 1 133 ? -19.936 1.490 36.182 1.00 74.12 133 LYS A CA 1
ATOM 1014 C C . LYS A 1 133 ? -19.331 0.279 35.469 1.00 74.12 133 LYS A C 1
ATOM 1016 O O . LYS A 1 133 ? -19.614 0.035 34.296 1.00 74.12 133 LYS A O 1
ATOM 1021 N N . ASP A 1 134 ? -18.563 -0.507 36.218 1.00 75.69 134 ASP A N 1
ATOM 1022 C CA . ASP A 1 134 ? -17.811 -1.671 35.721 1.00 75.69 134 ASP A CA 1
ATOM 1023 C C . ASP A 1 134 ? -18.674 -2.694 34.960 1.00 75.69 134 ASP A C 1
ATOM 1025 O O . ASP A 1 134 ? -18.256 -3.228 33.934 1.00 75.69 134 ASP A O 1
ATOM 1029 N N . GLU A 1 135 ? -19.912 -2.931 35.401 1.00 81.25 135 GLU A N 1
ATOM 1030 C CA . GLU A 1 135 ? -20.820 -3.890 34.754 1.00 81.25 135 GLU A CA 1
ATOM 1031 C C . GLU A 1 135 ? -21.268 -3.431 33.356 1.00 81.25 135 GLU A C 1
ATOM 1033 O O . GLU A 1 135 ? -21.339 -4.228 32.420 1.00 81.25 135 GLU A O 1
ATOM 1038 N N . GLN A 1 136 ? -21.497 -2.126 33.176 1.00 78.50 136 GLN A N 1
ATOM 1039 C CA . GLN A 1 136 ? -21.889 -1.567 31.880 1.00 78.50 136 GLN A CA 1
ATOM 1040 C C . GLN A 1 136 ? -20.701 -1.527 30.910 1.00 78.50 136 GLN A C 1
ATOM 1042 O O . GLN A 1 136 ? -20.867 -1.808 29.724 1.00 78.50 136 GLN A O 1
ATOM 1047 N N . VAL A 1 137 ? -19.495 -1.254 31.419 1.00 78.69 137 VAL A N 1
ATOM 1048 C CA . VAL A 1 137 ? -18.248 -1.342 30.645 1.00 78.69 137 VAL A CA 1
ATOM 1049 C C . VAL A 1 137 ? -18.032 -2.767 30.134 1.00 78.69 137 VAL A C 1
ATOM 1051 O O . VAL A 1 137 ? -17.810 -2.957 28.937 1.00 78.69 137 VAL A O 1
ATOM 1054 N N . HIS A 1 138 ? -18.179 -3.775 31.000 1.00 83.38 138 HIS A N 1
ATOM 1055 C CA . HIS A 1 138 ? -18.045 -5.180 30.610 1.00 83.38 138 HIS A CA 1
ATOM 1056 C C . HIS A 1 138 ? -19.080 -5.578 29.547 1.00 83.38 138 HIS A C 1
ATOM 1058 O O . HIS A 1 138 ? -18.766 -6.304 28.598 1.00 83.38 138 HIS A O 1
ATOM 1064 N N . GLN A 1 139 ? -20.321 -5.105 29.674 1.00 85.06 139 GLN A N 1
ATOM 1065 C CA . GLN A 1 139 ? -21.373 -5.404 28.707 1.00 85.06 139 GLN A CA 1
ATOM 1066 C C . GLN A 1 139 ? -21.051 -4.825 27.323 1.00 85.06 139 GLN A C 1
ATOM 1068 O O . GLN A 1 139 ? -21.141 -5.545 26.328 1.00 85.06 139 GLN A O 1
ATOM 1073 N N . ILE A 1 140 ? -20.596 -3.570 27.254 1.00 79.75 140 ILE A N 1
ATOM 1074 C CA . ILE A 1 140 ? -20.213 -2.946 25.981 1.00 79.75 140 ILE A CA 1
ATOM 1075 C C . ILE A 1 140 ? -18.977 -3.631 25.382 1.00 79.75 140 ILE A C 1
ATOM 1077 O O . ILE A 1 140 ? -18.961 -3.902 24.185 1.00 79.75 140 ILE A O 1
ATOM 1081 N N . GLN A 1 141 ? -17.973 -3.991 26.189 1.00 83.12 141 GLN A N 1
ATOM 1082 C CA . GLN A 1 141 ? -16.806 -4.756 25.720 1.00 83.12 141 GLN A CA 1
ATOM 1083 C C . GLN A 1 141 ? -17.197 -6.126 25.148 1.00 83.12 141 GLN A C 1
ATOM 1085 O O . GLN A 1 141 ? -16.654 -6.559 24.131 1.00 83.12 141 GLN A O 1
ATOM 1090 N N . THR A 1 142 ? -18.174 -6.792 25.766 1.00 85.75 142 THR A N 1
ATOM 1091 C CA . THR A 1 142 ? -18.703 -8.074 25.279 1.00 85.75 142 THR A CA 1
ATOM 1092 C C . THR A 1 142 ? -19.427 -7.898 23.944 1.00 85.75 142 THR A C 1
ATOM 1094 O O . THR A 1 142 ? -19.249 -8.705 23.036 1.00 85.75 142 THR A O 1
ATOM 1097 N N . GLU A 1 143 ? -20.234 -6.844 23.795 1.00 82.88 143 GLU A N 1
ATOM 1098 C CA . GLU A 1 143 ? -20.901 -6.537 22.525 1.00 82.88 143 GLU A CA 1
ATOM 1099 C C . GLU A 1 143 ? -19.913 -6.149 21.421 1.00 82.88 143 GLU A C 1
ATOM 1101 O O . GLU A 1 143 ? -20.060 -6.613 20.294 1.00 82.88 143 GLU A O 1
ATOM 1106 N N . LEU A 1 144 ? -18.887 -5.356 21.743 1.00 81.75 144 LEU A N 1
ATOM 1107 C CA . LEU A 1 144 ? -17.812 -5.018 20.809 1.00 81.75 144 LEU A CA 1
ATOM 1108 C C . LEU A 1 144 ? -17.068 -6.264 20.333 1.00 81.75 144 LEU A C 1
ATOM 1110 O O . LEU A 1 144 ? -16.803 -6.381 19.143 1.00 81.75 144 LEU A O 1
ATOM 1114 N N . SER A 1 145 ? -16.787 -7.204 21.238 1.00 80.62 145 SER A N 1
ATOM 1115 C CA . SER A 1 145 ? -16.122 -8.465 20.890 1.00 80.62 145 SER A CA 1
ATOM 1116 C C . SER A 1 145 ? -16.963 -9.289 19.910 1.00 80.62 145 SER A C 1
ATOM 1118 O O . SER A 1 145 ? -16.439 -9.780 18.918 1.00 80.62 145 SER A O 1
ATOM 1120 N N . LYS A 1 146 ? -18.285 -9.365 20.120 1.00 82.31 146 LYS A N 1
ATOM 1121 C CA . LYS A 1 146 ? -19.202 -10.057 19.196 1.00 82.31 146 LYS A CA 1
ATOM 1122 C C . LYS A 1 146 ? -19.268 -9.399 17.820 1.00 82.31 146 LYS A C 1
ATOM 1124 O O . LYS A 1 146 ? -19.263 -10.098 16.817 1.00 82.31 146 LYS A O 1
ATOM 1129 N N . LEU A 1 147 ? -19.324 -8.066 17.776 1.00 75.19 147 LEU A N 1
ATOM 1130 C CA . LEU A 1 147 ? -19.298 -7.315 16.516 1.00 75.19 147 LEU A CA 1
ATOM 1131 C C . LEU A 1 147 ? -17.992 -7.538 15.743 1.00 75.19 147 LEU A C 1
ATOM 1133 O O . LEU A 1 147 ? -18.008 -7.528 14.519 1.00 75.19 147 LEU A O 1
ATOM 1137 N N . TRP A 1 148 ? -16.882 -7.740 16.456 1.00 66.75 148 TRP A N 1
ATOM 1138 C CA . TRP A 1 148 ? -15.577 -8.051 15.875 1.00 66.75 148 TRP A CA 1
ATOM 1139 C C . TRP A 1 148 ? -15.484 -9.480 15.326 1.00 66.75 148 TRP A C 1
ATOM 1141 O O . TRP A 1 148 ? -14.883 -9.684 14.278 1.00 66.75 148 TRP A O 1
ATOM 1151 N N . GLU A 1 149 ? -16.072 -10.462 16.013 1.00 68.38 149 GLU A N 1
ATOM 1152 C CA . GLU A 1 149 ? -16.114 -11.860 15.553 1.00 68.38 149 GLU A CA 1
ATOM 1153 C C . GLU A 1 149 ? -17.058 -12.065 14.357 1.00 68.38 149 GLU A C 1
ATOM 1155 O O . GLU A 1 149 ? -16.786 -12.903 13.501 1.00 68.38 149 GLU A O 1
ATOM 1160 N N . GLU A 1 150 ? -18.165 -11.316 14.281 1.00 66.38 150 GLU A N 1
ATOM 1161 C CA . GLU A 1 150 ? -19.142 -11.428 13.184 1.00 66.38 150 GLU A CA 1
ATOM 1162 C C . GLU A 1 150 ? -18.563 -11.081 11.806 1.00 66.38 150 GLU A C 1
ATOM 1164 O O . GLU A 1 150 ? -19.112 -11.525 10.796 1.00 66.38 150 GLU A O 1
ATOM 1169 N N . ASP A 1 151 ? -17.487 -10.298 11.765 1.00 60.72 151 ASP A N 1
ATOM 1170 C CA . ASP A 1 151 ? -16.935 -9.734 10.536 1.00 60.72 151 ASP A CA 1
ATOM 1171 C C . ASP A 1 151 ? -15.411 -9.866 10.506 1.00 60.72 151 ASP A C 1
ATOM 1173 O O . ASP A 1 151 ? -14.727 -8.942 10.084 1.00 60.72 151 ASP A O 1
ATOM 1177 N N . GLU A 1 152 ? -14.860 -10.989 10.998 1.00 56.28 152 GLU A N 1
ATOM 1178 C CA . GLU A 1 152 ? -13.422 -11.273 10.926 1.00 56.28 152 GLU A CA 1
ATOM 1179 C C . GLU A 1 152 ? -12.934 -11.030 9.482 1.00 56.28 152 GLU A C 1
ATOM 1181 O O . GLU A 1 152 ? -13.097 -11.851 8.576 1.00 56.28 152 GLU A O 1
ATOM 1186 N N . PHE A 1 153 ? -12.338 -9.852 9.263 1.00 52.28 153 PHE A N 1
ATOM 1187 C CA . PHE A 1 153 ? -11.903 -9.311 7.967 1.00 52.28 153 PHE A CA 1
ATOM 1188 C C . PHE A 1 153 ? -10.770 -10.134 7.318 1.00 52.28 153 PHE A C 1
ATOM 1190 O O . PHE A 1 153 ? -10.138 -9.724 6.346 1.00 52.28 153 PHE A O 1
ATOM 1197 N N . THR A 1 154 ? -10.481 -11.300 7.890 1.00 48.19 154 THR A N 1
ATOM 1198 C CA . THR A 1 154 ? -9.527 -12.329 7.490 1.00 48.19 154 THR A CA 1
ATOM 1199 C C . THR A 1 154 ? -10.049 -13.255 6.395 1.00 48.19 154 THR A C 1
ATOM 1201 O O . THR A 1 154 ? -9.292 -14.101 5.922 1.00 48.19 154 THR A O 1
ATOM 1204 N N . HIS A 1 155 ? -11.296 -13.100 5.947 1.00 48.34 155 HIS A N 1
ATOM 1205 C CA . HIS A 1 155 ? -11.824 -13.811 4.782 1.00 48.34 155 HIS A CA 1
ATOM 1206 C C . HIS A 1 155 ? -11.305 -13.207 3.462 1.00 48.34 155 HIS A C 1
ATOM 1208 O O . HIS A 1 155 ? -12.053 -12.596 2.699 1.00 48.34 155 HIS A O 1
ATOM 1214 N N . LEU A 1 156 ? -10.007 -13.389 3.205 1.00 39.16 156 LEU A N 1
ATOM 1215 C CA . LEU A 1 156 ? -9.419 -13.372 1.861 1.00 39.16 156 LEU A CA 1
ATOM 1216 C C . LEU A 1 156 ? -9.258 -14.803 1.342 1.00 39.16 156 LEU A C 1
ATOM 1218 O O . LEU A 1 156 ? -8.826 -15.673 2.132 1.00 39.16 156 LEU A O 1
#

Sequence (156 aa):
MTFFISKTRQLLMLGIVLLSAWCTPALAAPTIGVVQGSLERIGQHVEKIVLSNGLRVIVFHRPQAPVFAGQVWVRVGGVDEIPGSTGISHMLEHMAFKGTNVVGTTDSKREAELLERLEKRIKELESPALSSKDEQVHQIQTELSKLWEEDEFTHL

Secondary structure (DSSP, 8-state):
------HHHHHHHHHHHHHSTT---S-S-SHHHHHHHHHHHHHTTEEEEE-TTS-EEEEE--TTSS--------S--GGGPPTT-TTHHHHHHHHHTS-BTTTB-S-HHHHHHHHHHHHHHHHHHTSTTTTT-HHHHHHHHHHHHHHHHTT-TT--

pLDDT: mean 76.72, std 15.89, range [35.62, 97.88]

Radius of gyration: 35.81 Å; chains: 1; bounding box: 103×52×58 Å